Protein AF-Q9G866-F1 (afdb_monomer)

Solvent-accessible surface area (backbone atoms only — not comparable to full-atom values): 5750 Å² total; per-residue (Å²): 130,87,77,59,33,37,57,45,79,49,74,57,101,87,40,46,36,39,37,35,26,45,80,88,40,80,77,44,82,47,50,50,75,41,66,70,48,47,50,54,49,52,52,46,63,70,66,67,45,78,86,68,74,42,70,63,55,56,52,49,53,53,49,52,52,54,31,54,78,68,71,50,88,70,71,46,75,48,68,70,56,54,61,70,45,48,72,72,74,67,70,77,90,125

Structure (mmCIF, N/CA/C/O backbone):
data_AF-Q9G866-F1
#
_entry.id   AF-Q9G866-F1
#
loop_
_atom_site.group_PDB
_atom_site.id
_atom_site.type_symbol
_atom_site.label_atom_id
_atom_site.label_alt_id
_atom_site.label_comp_id
_atom_site.label_asym_id
_atom_site.label_entity_id
_atom_site.label_seq_id
_atom_site.pdbx_PDB_ins_code
_atom_site.Cartn_x
_atom_site.Cartn_y
_atom_site.Cartn_z
_atom_site.occupancy
_atom_site.B_iso_or_equiv
_atom_site.auth_seq_id
_atom_site.auth_comp_id
_atom_site.auth_asym_id
_atom_site.auth_atom_id
_atom_site.pdbx_PDB_model_num
ATOM 1 N N . MET A 1 1 ? -18.017 -0.904 21.140 1.00 47.00 1 MET A N 1
ATOM 2 C CA . MET A 1 1 ? -18.290 -1.267 19.734 1.00 47.00 1 MET A CA 1
ATOM 3 C C . MET A 1 1 ? -16.965 -1.262 18.986 1.00 47.00 1 MET A C 1
ATOM 5 O O . MET A 1 1 ? -16.253 -0.263 19.077 1.00 47.00 1 MET A O 1
ATOM 9 N N . ASP A 1 2 ? -16.591 -2.367 18.335 1.00 54.94 2 ASP A N 1
ATOM 10 C CA . ASP A 1 2 ? -15.340 -2.439 17.572 1.00 54.94 2 ASP A CA 1
ATOM 11 C C . ASP A 1 2 ? -15.354 -1.418 16.427 1.00 54.94 2 ASP A C 1
ATOM 13 O O . ASP A 1 2 ? -16.301 -1.337 15.645 1.00 54.94 2 ASP A O 1
ATOM 17 N N . LYS A 1 3 ? -14.317 -0.577 16.369 1.00 59.38 3 LYS A N 1
ATOM 18 C CA . LYS A 1 3 ? -14.203 0.513 15.390 1.00 59.38 3 LYS A CA 1
ATOM 19 C C . LYS A 1 3 ? -13.995 -0.078 13.991 1.00 59.38 3 LYS A C 1
ATOM 21 O O . LYS A 1 3 ? -13.024 -0.802 13.780 1.00 59.38 3 LYS A O 1
ATOM 26 N N . LEU A 1 4 ? -14.876 0.251 13.045 1.00 67.12 4 LEU A N 1
ATOM 27 C CA . LEU A 1 4 ? -14.802 -0.231 11.662 1.00 67.12 4 LEU A CA 1
ATOM 28 C C . LEU A 1 4 ? -13.530 0.288 10.975 1.00 67.12 4 LEU A C 1
ATOM 30 O O . LEU A 1 4 ? -13.259 1.493 10.964 1.00 67.12 4 LEU A O 1
ATOM 34 N N . VAL A 1 5 ? -12.763 -0.639 10.397 1.00 76.94 5 VAL A N 1
ATOM 35 C CA . VAL A 1 5 ? -11.563 -0.358 9.601 1.00 76.94 5 VAL A CA 1
ATOM 36 C C . VAL A 1 5 ? -11.848 -0.698 8.141 1.00 76.94 5 VAL A C 1
ATOM 38 O O . VAL A 1 5 ? -12.192 -1.836 7.832 1.00 76.94 5 VAL A O 1
ATOM 41 N N . PHE A 1 6 ? -11.688 0.270 7.245 1.00 80.69 6 PHE A N 1
ATOM 42 C CA . PHE A 1 6 ? -11.988 0.163 5.822 1.00 80.69 6 PHE A CA 1
ATOM 43 C C . PHE A 1 6 ? -10.724 0.204 4.976 1.00 80.69 6 PHE A C 1
ATOM 45 O O . PHE A 1 6 ? -9.823 1.004 5.225 1.00 80.69 6 PHE A O 1
ATOM 52 N N . LEU A 1 7 ? -10.705 -0.606 3.919 1.00 82.38 7 LEU A N 1
ATOM 53 C CA . LEU A 1 7 ? -9.727 -0.482 2.845 1.00 82.38 7 LEU A CA 1
ATOM 54 C C . LEU A 1 7 ? -10.285 0.375 1.715 1.00 82.38 7 LEU A C 1
ATOM 56 O O . LEU A 1 7 ? -11.349 0.076 1.168 1.00 82.38 7 LEU A O 1
ATOM 60 N N . ASN A 1 8 ? -9.523 1.383 1.313 1.00 81.75 8 ASN A N 1
ATOM 61 C CA . ASN A 1 8 ? -9.746 2.125 0.088 1.00 81.75 8 ASN A CA 1
ATOM 62 C C . ASN A 1 8 ? -8.574 1.893 -0.870 1.00 81.75 8 ASN A C 1
ATOM 64 O O . ASN A 1 8 ? -7.415 2.008 -0.478 1.00 81.75 8 ASN A O 1
ATOM 68 N N . ILE A 1 9 ? -8.876 1.574 -2.125 1.00 80.12 9 ILE A N 1
ATOM 69 C CA . ILE A 1 9 ? -7.877 1.405 -3.180 1.00 80.12 9 ILE A CA 1
ATOM 70 C C . ILE A 1 9 ? -8.253 2.345 -4.316 1.00 80.12 9 ILE A C 1
ATOM 72 O O . ILE A 1 9 ? -9.339 2.243 -4.883 1.00 80.12 9 ILE A O 1
ATOM 76 N N . GLN A 1 10 ? -7.333 3.235 -4.668 1.00 81.69 10 GLN A N 1
ATOM 77 C CA . GLN A 1 10 ? -7.461 4.149 -5.789 1.00 81.69 10 GLN A CA 1
ATOM 78 C C . GLN A 1 10 ? -6.331 3.882 -6.777 1.00 81.69 10 GLN A C 1
ATOM 80 O O . GLN A 1 10 ? -5.154 3.865 -6.423 1.00 81.69 10 GLN A O 1
ATOM 85 N N . LYS A 1 11 ? -6.687 3.682 -8.042 1.00 75.38 11 LYS A N 1
ATOM 86 C CA . LYS A 1 11 ? -5.727 3.488 -9.125 1.00 75.38 11 LYS A CA 1
ATOM 87 C C . LYS A 1 11 ? -5.792 4.685 -10.066 1.00 75.38 11 LYS A C 1
ATOM 89 O O . LYS A 1 11 ? -6.868 5.027 -10.545 1.00 75.38 11 LYS A O 1
ATOM 94 N N . SER A 1 12 ? -4.649 5.308 -10.330 1.00 77.69 12 SER A N 1
ATOM 95 C CA . SER A 1 12 ? -4.468 6.233 -11.450 1.00 77.69 12 SER A CA 1
ATOM 96 C C . SER A 1 12 ? -3.860 5.492 -12.646 1.00 77.69 12 SER A C 1
ATOM 98 O O . SER A 1 12 ? -3.437 4.341 -12.524 1.00 77.69 12 SER A O 1
ATOM 100 N N . ASN A 1 13 ? -3.757 6.152 -13.804 1.00 69.88 13 ASN A N 1
ATOM 101 C CA . ASN A 1 13 ? -3.141 5.556 -15.000 1.00 69.88 13 ASN A CA 1
ATOM 102 C C . ASN A 1 13 ? -1.692 5.083 -14.774 1.00 69.88 13 ASN A C 1
ATOM 104 O O . ASN A 1 13 ? -1.217 4.222 -15.508 1.00 69.88 13 ASN A O 1
ATOM 108 N N . LYS A 1 14 ? -0.989 5.632 -13.771 1.00 72.44 14 LYS A N 1
ATOM 109 C CA . LYS A 1 14 ? 0.429 5.342 -13.502 1.00 72.44 14 LYS A CA 1
ATOM 110 C C . LYS A 1 14 ? 0.699 4.741 -12.121 1.00 72.44 14 LYS A C 1
ATOM 112 O O . LYS A 1 14 ? 1.702 4.052 -11.961 1.00 72.44 14 LYS A O 1
ATOM 117 N N . TYR A 1 15 ? -0.160 4.983 -11.130 1.00 78.56 15 TYR A N 1
ATOM 118 C CA . TYR A 1 15 ? 0.131 4.643 -9.736 1.00 78.56 15 TYR A CA 1
ATOM 119 C C . TYR A 1 15 ? -1.061 4.015 -9.018 1.00 78.56 15 TYR A C 1
ATOM 121 O O . TYR A 1 15 ? -2.221 4.287 -9.324 1.00 78.56 15 TYR A O 1
ATOM 129 N N . LEU A 1 16 ? -0.753 3.189 -8.023 1.00 79.12 16 LEU A N 1
ATOM 130 C CA . LEU A 1 16 ? -1.709 2.603 -7.095 1.00 79.12 16 LEU A CA 1
ATOM 131 C C . LEU A 1 16 ? -1.569 3.285 -5.735 1.00 79.12 16 LEU A C 1
ATOM 133 O O . LEU A 1 16 ? -0.457 3.461 -5.234 1.00 79.12 16 LEU A O 1
ATOM 137 N N . TYR A 1 17 ? -2.701 3.626 -5.138 1.00 83.31 17 TYR A N 1
ATOM 138 C CA . TYR A 1 17 ? -2.815 4.198 -3.807 1.00 83.31 17 TYR A CA 1
ATOM 139 C C . TYR A 1 17 ? -3.735 3.309 -2.980 1.00 83.31 17 TYR A C 1
ATOM 141 O O . TYR A 1 17 ? -4.823 2.943 -3.422 1.00 83.31 17 TYR A O 1
ATOM 149 N N . ILE A 1 18 ? -3.286 2.947 -1.787 1.00 85.88 18 ILE A N 1
ATOM 150 C CA . ILE A 1 18 ? -4.040 2.151 -0.828 1.00 85.88 18 ILE A CA 1
ATOM 151 C C . ILE A 1 18 ? -4.077 2.926 0.481 1.00 85.88 18 ILE A C 1
ATOM 153 O O . ILE A 1 18 ? -3.028 3.295 1.012 1.00 85.88 18 ILE A O 1
ATOM 157 N N . SER A 1 19 ? -5.278 3.137 1.001 1.00 87.12 19 SER A N 1
ATOM 158 C CA . SER A 1 19 ? -5.505 3.802 2.277 1.00 87.12 19 SER A CA 1
ATOM 159 C C . SER A 1 19 ? -6.325 2.907 3.192 1.00 87.12 19 SER A C 1
ATOM 161 O O . SER A 1 19 ? -7.336 2.343 2.775 1.00 87.12 19 SER A O 1
ATOM 163 N N . ILE A 1 20 ? -5.904 2.793 4.447 1.00 86.25 20 ILE A N 1
ATOM 164 C CA . ILE A 1 20 ? -6.658 2.113 5.498 1.00 86.25 20 ILE A CA 1
ATOM 165 C C . ILE A 1 20 ? -7.222 3.178 6.422 1.00 86.25 20 ILE A C 1
ATOM 167 O O . ILE A 1 20 ? -6.476 3.928 7.056 1.00 86.25 20 ILE A O 1
ATOM 171 N N . LEU A 1 21 ? -8.547 3.237 6.471 1.00 84.12 21 LEU A N 1
ATOM 172 C CA . LEU A 1 21 ? -9.310 4.206 7.242 1.00 84.12 21 LEU A CA 1
ATOM 173 C C . LEU A 1 21 ? -9.889 3.528 8.480 1.00 84.12 21 LEU A C 1
ATOM 175 O O . LEU A 1 21 ? -10.424 2.431 8.376 1.00 84.12 21 LEU A O 1
ATOM 179 N N . LYS A 1 22 ? -9.873 4.181 9.636 1.00 83.75 22 LYS A N 1
ATOM 180 C CA . LYS A 1 22 ? -10.619 3.750 10.828 1.00 83.75 22 LYS A CA 1
ATOM 181 C C . LYS A 1 22 ? -11.499 4.902 11.257 1.00 83.75 22 LYS A C 1
ATOM 183 O O . LYS A 1 22 ? -10.990 5.990 11.468 1.00 83.75 22 LYS A O 1
ATOM 188 N N . ASN A 1 23 ? -12.807 4.695 11.376 1.00 80.88 23 ASN A N 1
ATOM 189 C CA . ASN A 1 23 ? -13.743 5.789 11.685 1.00 80.88 23 ASN A CA 1
ATOM 190 C C . ASN A 1 23 ? -13.545 7.024 10.770 1.00 80.88 23 ASN A C 1
ATOM 192 O O . ASN A 1 23 ? -13.505 8.153 11.248 1.00 80.88 23 ASN A O 1
ATOM 196 N N . ASN A 1 24 ? -13.364 6.798 9.464 1.00 77.06 24 ASN A N 1
ATOM 197 C CA . ASN A 1 24 ? -13.083 7.825 8.449 1.00 77.06 24 ASN A CA 1
ATOM 198 C C . ASN A 1 24 ? -11.759 8.601 8.603 1.00 77.06 24 ASN A C 1
ATOM 200 O O . ASN A 1 24 ? -11.512 9.516 7.820 1.00 77.06 24 ASN A O 1
ATOM 204 N N . THR A 1 25 ? -10.871 8.230 9.530 1.00 81.38 25 THR A N 1
ATOM 205 C CA . THR A 1 25 ? -9.514 8.791 9.605 1.00 81.38 25 THR A CA 1
ATOM 206 C C . THR A 1 25 ? -8.507 7.859 8.943 1.00 81.38 25 THR A C 1
ATOM 208 O O . THR A 1 25 ? -8.535 6.646 9.150 1.00 81.38 25 THR A O 1
ATOM 211 N N . ASN A 1 26 ? -7.616 8.408 8.112 1.00 83.75 26 ASN A N 1
ATOM 212 C CA . ASN A 1 26 ? -6.544 7.632 7.484 1.00 83.75 26 ASN A CA 1
ATOM 213 C C . ASN A 1 26 ? -5.508 7.235 8.539 1.00 83.75 26 ASN A C 1
ATOM 215 O O . ASN A 1 26 ? -4.919 8.105 9.176 1.00 83.75 26 ASN A O 1
ATOM 219 N N . ILE A 1 27 ? -5.257 5.934 8.683 1.00 87.25 27 ILE A N 1
ATOM 220 C CA . ILE A 1 27 ? -4.209 5.405 9.567 1.00 87.25 27 ILE A CA 1
ATOM 221 C C . ILE A 1 27 ? -2.988 4.974 8.759 1.00 87.25 27 ILE A C 1
ATOM 223 O O . ILE A 1 27 ? -1.858 5.248 9.149 1.00 87.25 27 ILE A O 1
ATOM 227 N N . ILE A 1 28 ? -3.199 4.306 7.623 1.00 86.19 28 ILE A N 1
ATOM 228 C CA . ILE A 1 28 ? -2.109 3.795 6.786 1.00 86.19 28 ILE A CA 1
ATOM 229 C C . ILE A 1 28 ? -2.329 4.275 5.359 1.00 86.19 28 ILE A C 1
ATOM 231 O O . ILE A 1 28 ? -3.411 4.087 4.809 1.00 86.19 28 ILE A O 1
ATOM 235 N N . THR A 1 29 ? -1.280 4.831 4.749 1.00 87.00 29 THR A N 1
ATOM 236 C CA . THR A 1 29 ? -1.279 5.235 3.338 1.00 87.00 29 THR A CA 1
ATOM 237 C C . THR A 1 29 ? -0.069 4.648 2.621 1.00 87.00 29 THR A C 1
ATOM 239 O O . THR A 1 29 ? 1.093 4.893 2.976 1.00 87.00 29 THR A O 1
ATOM 242 N N . ILE A 1 30 ? -0.342 3.888 1.566 1.00 86.56 30 ILE A N 1
ATOM 243 C CA . ILE A 1 30 ? 0.649 3.212 0.734 1.00 86.56 30 ILE A CA 1
ATOM 244 C C . ILE A 1 30 ? 0.456 3.696 -0.696 1.00 86.56 30 ILE A C 1
ATOM 246 O O . ILE A 1 30 ? -0.657 3.751 -1.205 1.00 86.56 30 ILE A O 1
ATOM 250 N N . SER A 1 31 ? 1.551 4.065 -1.351 1.00 84.50 31 SER A N 1
ATOM 251 C CA . SER A 1 31 ? 1.534 4.495 -2.744 1.00 84.50 31 SER A CA 1
ATOM 252 C C . SER A 1 31 ? 2.662 3.815 -3.492 1.00 84.50 31 SER A C 1
ATOM 254 O O . SER A 1 31 ? 3.807 3.853 -3.035 1.00 84.50 31 SER A O 1
ATOM 256 N N . SER A 1 32 ? 2.358 3.272 -4.670 1.00 77.69 32 SER A N 1
ATOM 257 C CA . SER A 1 32 ? 3.366 2.728 -5.581 1.00 77.69 32 SER A CA 1
ATOM 258 C C . SER A 1 32 ? 4.318 3.802 -6.121 1.00 77.69 32 SER A C 1
ATOM 260 O O . SER A 1 32 ? 5.346 3.469 -6.700 1.00 77.69 32 SER A O 1
ATOM 262 N N . ASN A 1 33 ? 4.002 5.089 -5.924 1.00 80.44 33 ASN A N 1
ATOM 263 C CA . ASN A 1 33 ? 4.882 6.202 -6.265 1.00 80.44 33 ASN A CA 1
ATOM 264 C C . ASN A 1 33 ? 5.991 6.441 -5.220 1.00 80.44 33 ASN A C 1
ATOM 266 O O . ASN A 1 33 ? 6.895 7.236 -5.463 1.00 80.44 33 ASN A O 1
ATOM 270 N N . LYS A 1 34 ? 5.955 5.797 -4.042 1.00 80.50 34 LYS A N 1
ATOM 271 C CA . LYS A 1 34 ? 7.057 5.937 -3.076 1.00 80.50 34 LYS A CA 1
ATOM 272 C C . LYS A 1 34 ? 8.344 5.358 -3.671 1.00 80.50 34 LYS A C 1
ATOM 274 O O . LYS A 1 34 ? 8.315 4.275 -4.255 1.00 80.50 34 LYS A O 1
ATOM 279 N N . LYS A 1 35 ? 9.472 6.047 -3.435 1.00 76.44 35 LYS A N 1
ATOM 280 C CA . LYS A 1 35 ? 10.815 5.658 -3.912 1.00 76.44 35 LYS A CA 1
ATOM 281 C C . LYS A 1 35 ? 11.097 4.168 -3.712 1.00 76.44 35 LYS A C 1
ATOM 283 O O . LYS A 1 35 ? 11.501 3.515 -4.659 1.00 76.44 35 LYS A O 1
ATOM 288 N N . TYR 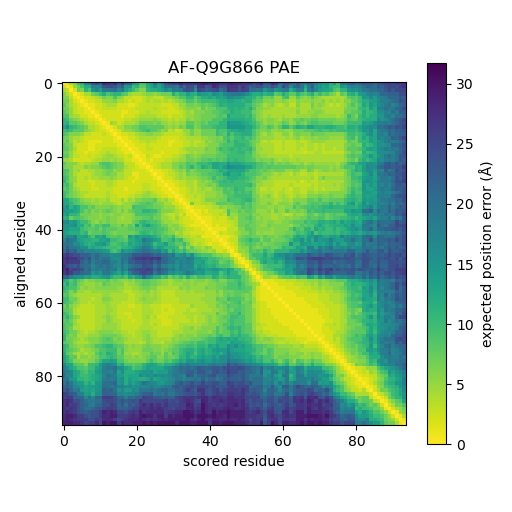A 1 36 ? 10.777 3.617 -2.538 1.00 78.31 36 TYR A N 1
ATOM 289 C CA . TYR A 1 36 ? 10.926 2.187 -2.245 1.00 78.31 36 TYR A CA 1
ATOM 290 C C . TYR A 1 36 ? 10.328 1.277 -3.335 1.00 78.31 36 TYR A C 1
ATOM 292 O O . TYR A 1 36 ? 11.034 0.449 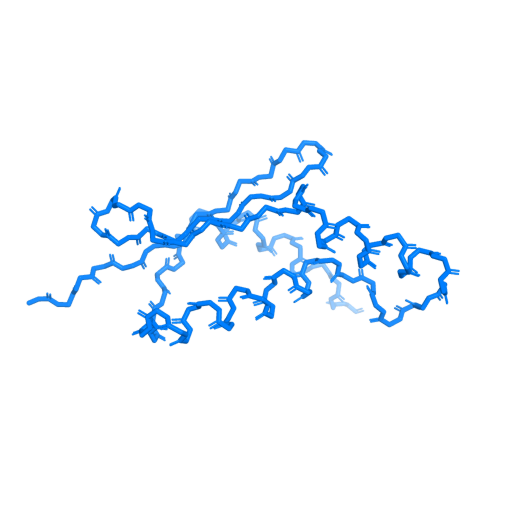-3.902 1.00 78.31 36 TYR A O 1
ATOM 300 N N . PHE A 1 37 ? 9.057 1.470 -3.701 1.00 77.75 37 PHE A N 1
ATOM 301 C CA . PHE A 1 37 ? 8.398 0.629 -4.705 1.00 77.75 37 PHE A CA 1
ATOM 302 C C . PHE A 1 37 ? 8.923 0.880 -6.119 1.00 77.75 37 PHE A C 1
ATOM 304 O O . PHE A 1 37 ? 8.990 -0.056 -6.910 1.00 77.75 37 PHE A O 1
ATOM 311 N N . GLN A 1 38 ? 9.335 2.109 -6.437 1.00 74.88 38 GLN A N 1
ATOM 312 C CA . GLN A 1 38 ? 9.956 2.422 -7.727 1.00 74.88 38 GLN A CA 1
ATOM 313 C C . GLN A 1 38 ? 11.317 1.736 -7.882 1.00 74.88 38 GLN A C 1
ATOM 315 O O . GLN A 1 38 ? 11.617 1.203 -8.952 1.00 74.88 38 GLN A O 1
ATOM 320 N N . THR A 1 39 ? 12.118 1.697 -6.815 1.00 76.12 39 THR A N 1
ATOM 321 C CA . THR A 1 39 ? 13.410 1.006 -6.797 1.00 76.12 39 THR A CA 1
ATOM 322 C C . THR A 1 39 ? 13.210 -0.498 -6.940 1.00 76.12 39 THR A C 1
ATOM 324 O O . THR A 1 39 ? 13.815 -1.108 -7.816 1.00 76.12 39 THR A O 1
ATOM 327 N N . VAL A 1 40 ? 12.293 -1.089 -6.164 1.00 72.31 40 VAL A N 1
ATOM 328 C CA . VAL A 1 40 ? 11.964 -2.522 -6.260 1.00 72.31 40 VAL A CA 1
ATOM 329 C C . VAL A 1 40 ? 11.436 -2.877 -7.657 1.00 72.31 40 VAL A C 1
ATOM 331 O O . VAL A 1 40 ? 11.839 -3.884 -8.235 1.00 72.31 40 VAL A O 1
ATOM 334 N N . TYR A 1 41 ? 10.578 -2.035 -8.241 1.00 72.25 41 TYR A N 1
ATOM 335 C CA . TYR A 1 41 ? 10.085 -2.218 -9.608 1.00 72.25 41 TYR A CA 1
ATOM 336 C C . TYR A 1 41 ? 11.213 -2.158 -10.645 1.00 72.25 41 TYR A C 1
ATOM 338 O O . TYR A 1 41 ? 11.277 -3.002 -11.537 1.00 72.25 41 TYR A O 1
ATOM 346 N N . SER A 1 42 ? 12.118 -1.186 -10.518 1.00 72.19 42 SER A N 1
ATOM 347 C CA . SER A 1 42 ? 13.244 -1.001 -11.440 1.00 72.19 42 SER A CA 1
ATOM 348 C C . SER A 1 42 ? 14.232 -2.168 -11.372 1.00 72.19 42 SER A C 1
ATOM 350 O O . SER A 1 42 ? 14.639 -2.677 -12.416 1.00 72.19 42 SER A O 1
ATOM 352 N N . ILE A 1 43 ? 14.538 -2.653 -10.162 1.00 72.88 43 ILE A N 1
ATOM 353 C CA . ILE A 1 43 ? 15.366 -3.847 -9.937 1.00 72.88 43 ILE A CA 1
ATOM 354 C C . ILE A 1 43 ? 14.706 -5.081 -10.569 1.00 72.88 43 ILE A C 1
ATOM 356 O O . ILE A 1 43 ? 15.348 -5.806 -11.327 1.00 72.88 43 ILE A O 1
ATOM 360 N N . ASN A 1 44 ? 13.405 -5.293 -10.341 1.00 62.06 44 ASN A N 1
ATOM 361 C CA . 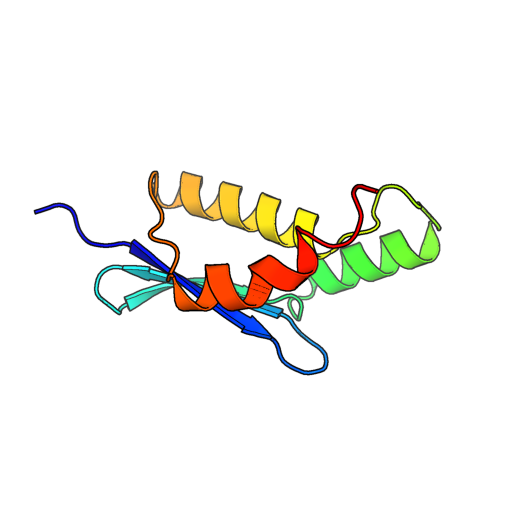ASN A 1 44 ? 12.683 -6.439 -10.906 1.00 62.06 44 ASN A CA 1
ATOM 362 C C . ASN A 1 44 ? 12.578 -6.397 -12.434 1.00 62.06 44 ASN A C 1
ATOM 364 O O . ASN A 1 44 ? 12.684 -7.438 -13.086 1.00 62.06 44 ASN A O 1
ATOM 368 N N . LYS A 1 45 ? 12.419 -5.203 -13.016 1.00 64.12 45 LYS A N 1
ATOM 369 C CA . LYS A 1 45 ? 12.440 -5.008 -14.471 1.00 64.12 45 LYS A CA 1
ATOM 370 C C . LYS A 1 45 ? 13.802 -5.382 -15.059 1.00 64.12 45 LYS A C 1
ATOM 372 O O . LYS A 1 45 ? 13.851 -5.996 -16.123 1.00 64.12 45 LYS A O 1
ATOM 377 N N . TYR A 1 46 ? 14.886 -5.027 -14.368 1.00 68.31 46 TYR A N 1
ATOM 378 C CA . TYR A 1 46 ? 16.251 -5.326 -14.797 1.00 68.31 46 TYR A CA 1
ATOM 379 C C . TYR A 1 46 ? 16.573 -6.824 -14.714 1.00 68.31 46 TYR A C 1
ATOM 381 O O . TYR A 1 46 ? 17.115 -7.394 -15.656 1.00 68.31 46 TYR A O 1
ATOM 389 N N . LEU A 1 47 ? 16.159 -7.489 -13.633 1.00 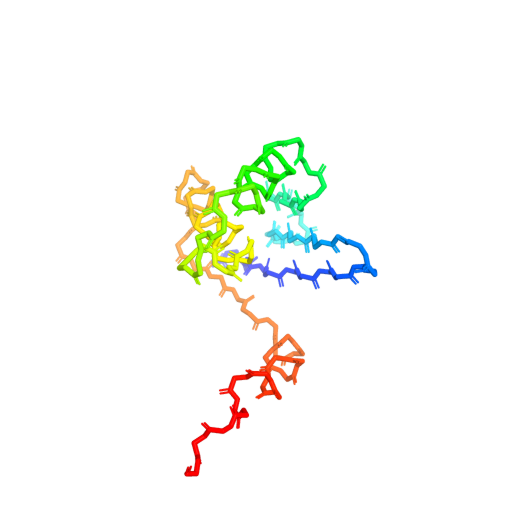66.69 47 LEU A N 1
ATOM 390 C CA . LEU A 1 47 ? 16.473 -8.898 -13.384 1.00 66.69 47 LEU A CA 1
ATOM 391 C C . LEU A 1 47 ? 15.644 -9.899 -14.215 1.00 66.69 47 LEU A C 1
ATOM 393 O O . LEU A 1 47 ? 15.829 -11.100 -14.049 1.00 66.69 47 LEU A O 1
ATOM 397 N N . LYS A 1 48 ? 14.725 -9.446 -15.094 1.00 61.50 48 LYS A N 1
ATOM 398 C CA . LYS A 1 48 ? 13.818 -10.296 -15.912 1.00 61.50 48 LYS A CA 1
ATOM 399 C C . LYS A 1 48 ? 13.172 -11.445 -15.118 1.00 61.50 48 LYS A C 1
ATOM 401 O O . LYS A 1 48 ? 12.855 -12.504 -15.664 1.00 61.50 48 LYS A O 1
ATOM 406 N N . ASN A 1 49 ? 12.959 -11.240 -13.822 1.00 54.34 49 ASN A N 1
ATOM 407 C CA . ASN A 1 49 ? 12.503 -12.298 -12.941 1.00 54.34 49 ASN A CA 1
ATOM 408 C C . ASN A 1 49 ? 10.994 -12.475 -13.138 1.00 54.34 49 ASN A C 1
ATOM 410 O O . ASN A 1 49 ? 10.188 -11.737 -12.572 1.00 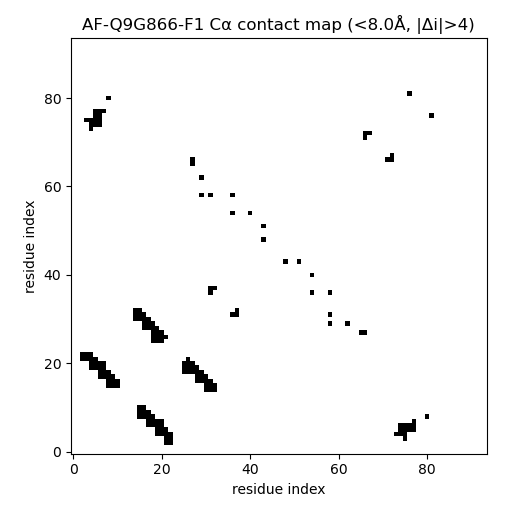54.34 49 ASN A O 1
ATOM 414 N N . LYS A 1 50 ? 10.603 -13.458 -13.961 1.00 52.12 50 LYS A N 1
ATOM 415 C CA . LYS A 1 50 ? 9.195 -13.780 -14.268 1.00 52.12 50 LYS A CA 1
ATOM 416 C C . LYS A 1 50 ? 8.364 -14.115 -13.015 1.00 52.12 50 LYS A C 1
ATOM 418 O O . LYS A 1 50 ? 7.141 -14.044 -13.068 1.00 52.12 50 LYS A O 1
ATOM 423 N N . SER A 1 51 ? 9.002 -14.449 -11.889 1.00 53.16 51 SER A N 1
ATOM 424 C CA . SER A 1 51 ? 8.344 -14.731 -10.604 1.00 53.16 51 SER A CA 1
ATOM 425 C C . SER A 1 51 ? 8.039 -13.481 -9.763 1.00 53.16 51 SER A C 1
ATOM 427 O O . SER A 1 51 ? 7.143 -13.521 -8.925 1.00 53.16 51 SER A O 1
ATOM 429 N N . PHE A 1 52 ? 8.698 -12.342 -10.018 1.00 49.50 52 PHE A N 1
ATOM 430 C CA . PHE A 1 52 ? 8.457 -11.064 -9.324 1.00 49.50 52 PHE A CA 1
ATOM 431 C C . PHE A 1 52 ? 7.344 -10.218 -9.969 1.00 49.50 52 PHE A C 1
ATOM 433 O O . PHE A 1 52 ? 7.203 -9.023 -9.703 1.00 49.50 52 PHE A O 1
ATOM 440 N N . ASN A 1 53 ? 6.523 -10.849 -10.810 1.00 51.69 53 ASN A N 1
ATOM 441 C CA . ASN A 1 53 ? 5.603 -10.226 -11.761 1.00 51.69 53 ASN A CA 1
ATOM 442 C C . ASN A 1 53 ? 4.437 -9.415 -11.174 1.00 51.69 53 ASN A C 1
ATOM 444 O O . ASN A 1 53 ? 3.577 -8.967 -11.927 1.00 51.69 53 ASN A O 1
ATOM 448 N N . ASN A 1 54 ? 4.376 -9.162 -9.869 1.00 67.06 54 ASN A N 1
ATOM 449 C CA . ASN A 1 54 ? 3.337 -8.294 -9.338 1.00 67.06 54 ASN A CA 1
ATOM 450 C C . ASN A 1 54 ? 3.894 -7.347 -8.282 1.00 67.06 54 ASN A C 1
ATOM 452 O O . ASN A 1 54 ? 3.949 -7.669 -7.099 1.00 67.06 54 ASN A O 1
ATOM 456 N N . ILE A 1 55 ? 4.198 -6.116 -8.705 1.00 69.50 55 ILE A N 1
ATOM 457 C CA . ILE A 1 55 ? 4.341 -4.952 -7.813 1.00 69.50 55 ILE A CA 1
ATOM 458 C C . ILE A 1 55 ? 3.172 -4.874 -6.817 1.00 69.50 55 ILE A C 1
ATOM 460 O O . ILE A 1 55 ? 3.350 -4.487 -5.667 1.00 69.50 55 ILE A O 1
ATOM 464 N N . ASN A 1 56 ? 1.994 -5.346 -7.237 1.00 69.50 56 ASN A N 1
ATOM 465 C CA . ASN A 1 56 ? 0.814 -5.518 -6.402 1.00 69.50 56 ASN A CA 1
ATOM 466 C C . ASN A 1 56 ? 1.083 -6.434 -5.197 1.00 69.50 56 ASN A C 1
ATOM 468 O O . ASN A 1 56 ? 0.735 -6.062 -4.086 1.00 69.50 56 ASN A O 1
ATOM 472 N N . ASN A 1 57 ? 1.753 -7.578 -5.377 1.00 74.00 57 ASN A N 1
ATOM 473 C CA . ASN A 1 57 ? 2.062 -8.512 -4.288 1.00 74.00 57 ASN A CA 1
ATOM 474 C C . ASN A 1 57 ? 3.005 -7.876 -3.265 1.00 74.00 57 ASN A C 1
ATOM 476 O O . ASN A 1 57 ? 2.778 -8.000 -2.069 1.00 74.00 57 ASN A O 1
ATOM 480 N N . ILE A 1 58 ? 4.018 -7.139 -3.727 1.00 77.25 58 ILE A N 1
ATOM 481 C CA . ILE A 1 58 ? 4.944 -6.411 -2.846 1.00 77.25 58 ILE A CA 1
ATOM 482 C C . ILE A 1 58 ? 4.188 -5.346 -2.042 1.00 77.25 58 ILE A C 1
ATOM 484 O O . ILE A 1 58 ? 4.382 -5.216 -0.835 1.00 77.25 58 ILE A O 1
ATOM 488 N N . ILE A 1 59 ? 3.287 -4.611 -2.698 1.00 78.19 59 ILE A N 1
ATOM 489 C CA . ILE A 1 59 ? 2.434 -3.613 -2.048 1.00 78.19 59 ILE A CA 1
ATOM 490 C C . ILE A 1 59 ? 1.510 -4.273 -1.012 1.00 78.19 59 ILE A C 1
ATOM 492 O O . ILE A 1 59 ? 1.363 -3.738 0.085 1.00 78.19 59 ILE A O 1
ATOM 496 N N . PHE A 1 60 ? 0.926 -5.435 -1.317 1.00 77.62 60 PHE A N 1
ATOM 497 C CA . PHE A 1 60 ? 0.074 -6.179 -0.385 1.00 77.62 60 PHE A CA 1
ATOM 498 C C . PHE A 1 60 ? 0.854 -6.744 0.808 1.00 77.62 60 PHE A C 1
ATOM 500 O O . PHE A 1 60 ? 0.371 -6.644 1.936 1.00 77.62 60 PHE A O 1
ATOM 507 N N . SER A 1 61 ? 2.060 -7.276 0.598 1.00 82.38 61 SER A N 1
ATOM 508 C CA . SER A 1 61 ? 2.932 -7.730 1.690 1.00 82.38 61 SER A CA 1
ATOM 509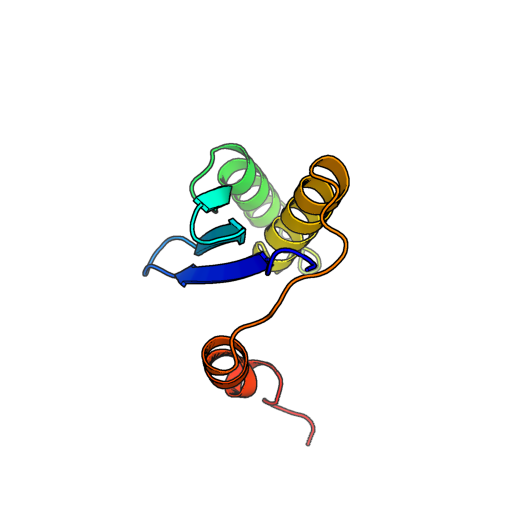 C C . SER A 1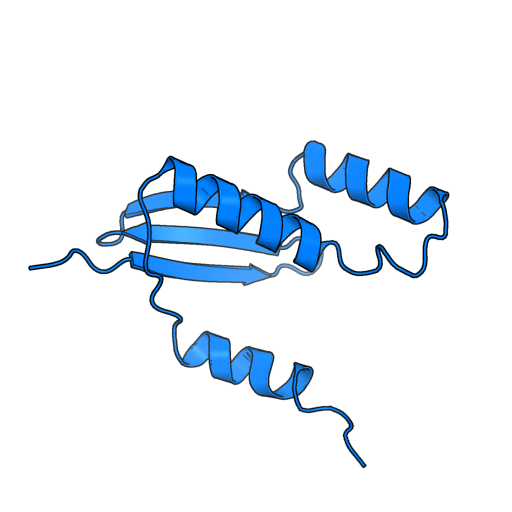 61 ? 3.307 -6.572 2.614 1.00 82.38 61 SER A C 1
ATOM 511 O O . SER A 1 61 ? 3.112 -6.667 3.823 1.00 82.38 61 SER A O 1
ATOM 513 N N . TYR A 1 62 ? 3.723 -5.438 2.042 1.00 85.44 62 TYR A N 1
ATOM 514 C CA . TYR A 1 62 ? 4.021 -4.228 2.810 1.00 85.44 62 TYR A CA 1
ATOM 515 C C . TYR A 1 62 ? 2.791 -3.697 3.563 1.00 85.44 62 TYR A C 1
ATOM 517 O O . TYR A 1 62 ? 2.887 -3.246 4.703 1.00 85.44 62 TYR A O 1
ATOM 525 N N . MET A 1 63 ? 1.604 -3.774 2.951 1.00 84.50 63 MET A N 1
ATOM 526 C CA . MET A 1 63 ? 0.347 -3.417 3.610 1.00 84.50 63 MET A CA 1
ATOM 527 C C . MET A 1 63 ? 0.070 -4.308 4.816 1.00 84.50 63 MET A C 1
ATOM 529 O O . MET A 1 63 ? -0.286 -3.795 5.876 1.00 84.50 63 MET A O 1
ATOM 533 N N . LYS A 1 64 ? 0.258 -5.623 4.672 1.00 83.81 64 LYS A N 1
ATOM 534 C CA . LYS A 1 64 ? 0.063 -6.587 5.756 1.00 83.81 64 LYS A CA 1
ATOM 535 C C . LYS A 1 64 ? 0.988 -6.290 6.937 1.00 83.81 64 LYS A C 1
ATOM 537 O O . LYS A 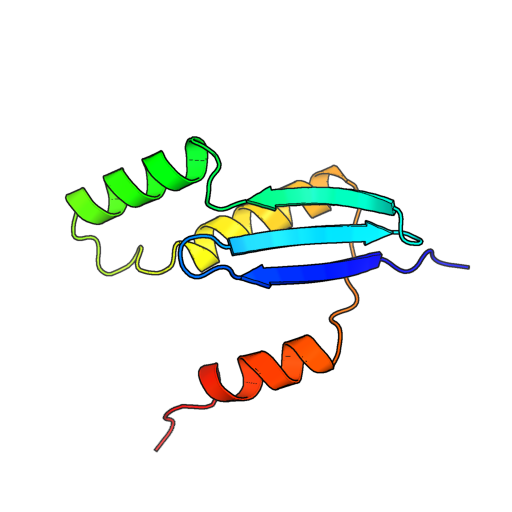1 64 ? 0.516 -6.267 8.068 1.00 83.81 64 LYS A O 1
ATOM 542 N N . GLU A 1 65 ? 2.262 -6.004 6.683 1.00 86.81 65 GLU A N 1
ATOM 543 C CA . GLU A 1 65 ? 3.215 -5.611 7.731 1.00 86.81 65 GLU A CA 1
ATOM 544 C C . GLU A 1 65 ? 2.760 -4.344 8.462 1.00 86.81 65 GLU A C 1
ATOM 546 O O . GLU A 1 65 ? 2.652 -4.341 9.687 1.00 86.81 65 GLU A O 1
ATOM 551 N N . LYS A 1 66 ? 2.379 -3.294 7.723 1.00 85.62 66 LYS A N 1
ATOM 552 C CA . LYS A 1 66 ? 1.908 -2.038 8.330 1.00 85.62 66 LYS A CA 1
ATOM 553 C C . LYS A 1 66 ? 0.616 -2.199 9.127 1.00 85.62 66 LYS A C 1
ATOM 555 O O . LYS A 1 66 ? 0.429 -1.524 10.139 1.00 85.62 66 LYS A O 1
ATOM 560 N N . MET A 1 67 ? -0.272 -3.094 8.697 1.00 84.69 67 MET A N 1
ATOM 561 C CA . MET A 1 67 ? -1.475 -3.441 9.453 1.00 84.69 67 MET A CA 1
ATOM 562 C C . MET A 1 67 ? -1.137 -4.123 10.779 1.00 84.69 67 MET A C 1
ATOM 564 O O . MET A 1 67 ? -1.708 -3.747 11.802 1.00 84.69 67 MET A O 1
ATOM 568 N N . LEU A 1 68 ? -0.196 -5.073 10.769 1.00 84.44 68 LEU A N 1
ATOM 569 C CA . LEU A 1 68 ? 0.256 -5.771 11.975 1.00 84.44 68 LEU A CA 1
ATOM 570 C C . LEU A 1 68 ? 0.917 -4.806 12.966 1.00 84.44 68 LEU A C 1
ATOM 572 O O . LEU A 1 68 ? 0.540 -4.806 14.136 1.00 84.44 68 LEU A O 1
ATOM 576 N N . GLU A 1 69 ? 1.811 -3.931 12.494 1.00 85.94 69 GLU A N 1
ATOM 577 C CA . GLU A 1 69 ? 2.427 -2.873 13.314 1.00 85.94 69 GLU A CA 1
ATOM 578 C C . GLU A 1 69 ? 1.379 -1.941 13.946 1.00 85.94 69 GLU A C 1
ATOM 580 O O . GLU A 1 69 ? 1.526 -1.509 15.085 1.00 85.94 69 GLU A O 1
ATOM 585 N N . SER A 1 70 ? 0.291 -1.654 13.224 1.00 81.12 70 SER A N 1
ATOM 586 C CA . SER A 1 70 ? -0.790 -0.774 13.693 1.00 81.12 70 SER A CA 1
ATOM 587 C C . SER A 1 70 ? -1.837 -1.493 14.560 1.00 81.12 70 SER A C 1
ATOM 589 O O . SER A 1 70 ? -2.866 -0.903 14.902 1.00 81.12 70 SER A O 1
ATOM 591 N N . GLY A 1 71 ? -1.633 -2.779 14.874 1.00 83.31 71 GLY A N 1
ATOM 592 C CA . GLY A 1 71 ? -2.573 -3.598 15.646 1.00 83.31 71 GLY A CA 1
ATOM 593 C C . GLY A 1 71 ? -3.893 -3.903 14.922 1.00 83.31 71 GLY A C 1
ATOM 594 O O . GLY A 1 71 ? -4.882 -4.271 15.559 1.00 83.31 71 GLY A O 1
ATOM 595 N N . ILE A 1 72 ? -3.945 -3.741 13.597 1.00 82.06 72 ILE A N 1
ATOM 596 C CA . ILE A 1 72 ? -5.142 -3.965 12.781 1.00 82.06 72 ILE A CA 1
ATOM 597 C C . ILE A 1 72 ? -5.195 -5.438 12.370 1.00 82.06 72 ILE A C 1
ATOM 599 O O . ILE A 1 72 ? -4.440 -5.883 11.509 1.00 82.06 72 ILE A O 1
ATOM 603 N N . LYS A 1 73 ? -6.126 -6.190 12.965 1.00 78.25 73 LYS A N 1
ATOM 604 C CA . LYS A 1 73 ? -6.327 -7.622 12.672 1.00 78.25 73 LYS A CA 1
ATOM 605 C C . LYS A 1 73 ? -7.371 -7.893 11.588 1.00 78.25 73 LYS A C 1
ATOM 607 O O . LYS A 1 73 ? -7.281 -8.902 10.898 1.00 78.25 73 LYS A O 1
ATOM 612 N N . TYR A 1 74 ? -8.340 -6.992 11.423 1.00 77.31 74 TYR A N 1
ATOM 613 C CA . TYR A 1 74 ? -9.477 -7.170 10.520 1.00 77.31 74 TYR A CA 1
ATOM 614 C C . TYR A 1 74 ? -9.662 -5.947 9.632 1.00 77.31 74 TYR A C 1
ATOM 616 O O . TYR A 1 74 ? -9.466 -4.810 10.064 1.00 77.31 74 TYR A O 1
ATOM 624 N N . LEU A 1 75 ? -10.048 -6.194 8.384 1.00 75.56 75 LEU A N 1
ATOM 625 C CA . LEU A 1 75 ? -10.193 -5.176 7.357 1.00 75.56 75 LEU A CA 1
ATOM 626 C C . LEU A 1 75 ? -11.516 -5.408 6.630 1.00 75.56 75 LEU A C 1
ATOM 628 O O . LEU A 1 75 ? -11.727 -6.467 6.038 1.00 75.56 75 LEU A O 1
ATOM 632 N N . PHE A 1 7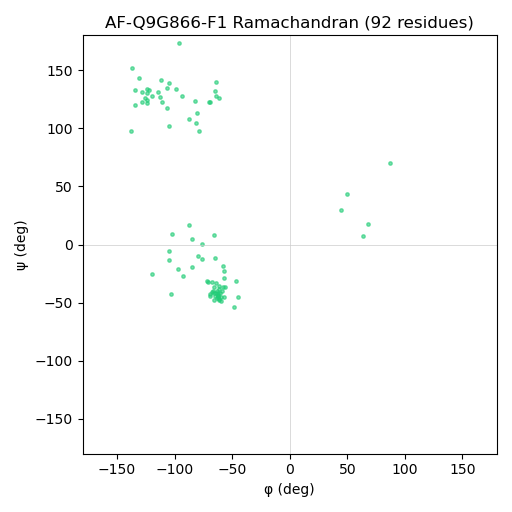6 ? -12.407 -4.422 6.658 1.00 71.25 76 PHE A N 1
ATOM 633 C CA . PHE A 1 76 ? -13.632 -4.478 5.875 1.00 71.25 76 PHE A CA 1
ATOM 634 C C . PHE A 1 76 ? -13.327 -4.084 4.431 1.00 71.25 76 PHE A C 1
ATOM 636 O O . PHE A 1 76 ? -12.973 -2.942 4.122 1.00 71.25 76 PHE A O 1
ATOM 643 N N . LEU A 1 77 ? -13.473 -5.059 3.536 1.00 66.19 77 LEU A N 1
ATOM 644 C CA . LEU A 1 77 ? -13.406 -4.857 2.095 1.00 66.19 77 LEU A CA 1
ATOM 645 C C . LEU A 1 77 ? -14.759 -4.355 1.591 1.00 66.19 77 LEU A C 1
ATOM 647 O O . LEU A 1 77 ? -15.794 -4.998 1.768 1.00 66.19 77 LEU A O 1
ATOM 651 N N . ASN A 1 78 ? -14.754 -3.199 0.935 1.00 63.00 78 ASN A N 1
ATOM 652 C CA . ASN A 1 78 ? -15.956 -2.654 0.321 1.00 63.00 78 ASN A CA 1
ATOM 653 C C . ASN A 1 78 ? -16.435 -3.579 -0.821 1.00 63.00 78 ASN A C 1
ATOM 655 O O . ASN A 1 78 ? -15.656 -3.943 -1.702 1.00 63.00 78 ASN A O 1
ATOM 659 N N . LYS A 1 79 ? -17.729 -3.927 -0.866 1.00 55.84 79 LYS A N 1
ATOM 660 C CA . LYS A 1 79 ? -18.312 -4.753 -1.944 1.00 55.84 79 LYS A CA 1
ATOM 661 C C . LYS A 1 79 ? -18.103 -4.157 -3.347 1.00 55.84 79 LYS A C 1
ATOM 663 O O . LYS A 1 79 ? -17.963 -4.917 -4.302 1.00 55.84 79 LYS A O 1
ATOM 668 N N . LYS A 1 80 ? -18.003 -2.825 -3.488 1.00 60.56 80 LYS A N 1
ATOM 669 C CA . LYS A 1 80 ? -17.635 -2.176 -4.767 1.00 60.56 80 LYS A CA 1
ATOM 670 C C . LYS A 1 80 ? -16.233 -2.576 -5.247 1.00 60.56 80 LYS A C 1
ATOM 672 O O . LYS A 1 80 ? -16.037 -2.759 -6.443 1.00 60.56 80 LYS A O 1
ATOM 677 N N . LEU A 1 81 ? -15.288 -2.763 -4.322 1.00 56.50 81 LEU A N 1
ATOM 678 C CA . LEU A 1 81 ? -13.932 -3.240 -4.608 1.00 56.50 81 LEU A CA 1
ATOM 679 C C . LEU A 1 81 ? -13.945 -4.706 -5.055 1.00 56.50 81 LEU A C 1
ATOM 681 O O . LEU A 1 81 ? -13.345 -5.047 -6.069 1.00 56.50 81 LEU A O 1
ATOM 685 N N . ILE A 1 82 ? -14.713 -5.557 -4.373 1.00 56.75 82 ILE A N 1
ATOM 686 C CA . ILE A 1 82 ? -14.900 -6.962 -4.770 1.00 56.75 82 ILE A CA 1
ATOM 687 C C . ILE A 1 82 ? -15.497 -7.061 -6.185 1.00 56.75 82 ILE A C 1
ATOM 689 O O . ILE A 1 82 ? -15.044 -7.880 -6.978 1.00 56.75 82 ILE A O 1
ATOM 693 N N . ASN A 1 83 ? -16.451 -6.199 -6.549 1.00 47.50 83 ASN A N 1
ATOM 694 C CA . ASN A 1 83 ? -17.020 -6.179 -7.902 1.00 47.50 83 ASN A CA 1
ATOM 695 C C . ASN A 1 83 ? -16.059 -5.625 -8.975 1.00 47.50 83 ASN A C 1
ATOM 697 O O . ASN A 1 83 ? -16.098 -6.103 -10.104 1.00 47.50 83 ASN A O 1
ATOM 701 N N . LEU A 1 84 ? -15.168 -4.682 -8.640 1.00 50.78 84 LEU A N 1
ATOM 702 C CA . LEU A 1 84 ? -14.128 -4.180 -9.556 1.00 50.78 84 LEU A CA 1
ATOM 703 C C . LEU A 1 84 ? -13.061 -5.237 -9.892 1.00 50.78 84 LEU A C 1
ATOM 705 O O . LEU A 1 84 ? -12.542 -5.245 -11.006 1.00 50.78 84 LEU A O 1
ATOM 709 N N . TYR A 1 85 ? -12.753 -6.137 -8.952 1.00 49.16 85 TYR A N 1
ATOM 710 C CA . TYR A 1 85 ? -11.732 -7.183 -9.118 1.00 49.16 85 TYR A CA 1
ATOM 711 C C . TYR A 1 85 ? -12.298 -8.593 -9.359 1.00 49.16 85 TYR A C 1
ATOM 713 O O . TYR A 1 85 ? -11.544 -9.506 -9.692 1.00 49.16 85 TYR A O 1
ATOM 721 N N . LYS A 1 86 ? -13.623 -8.788 -9.289 1.00 48.16 86 LYS A N 1
ATOM 722 C CA . LYS A 1 86 ? -14.269 -10.053 -9.690 1.00 48.16 86 LYS A CA 1
ATOM 723 C C . LYS A 1 86 ? -13.923 -10.437 -11.133 1.00 48.16 86 LYS A C 1
ATOM 725 O O . LYS A 1 86 ? -13.668 -11.604 -11.403 1.00 48.16 86 LYS A O 1
ATOM 730 N N . ASN A 1 87 ? -13.806 -9.453 -12.029 1.00 45.78 87 ASN A N 1
ATOM 731 C CA . ASN A 1 87 ? -13.480 -9.683 -13.442 1.00 45.78 87 ASN A CA 1
ATOM 732 C C . ASN A 1 87 ? -11.997 -9.997 -13.718 1.00 45.78 87 ASN A C 1
ATOM 734 O O . ASN A 1 87 ? -11.673 -10.432 -14.820 1.00 45.78 87 ASN A O 1
ATOM 738 N N . SER A 1 88 ? -11.095 -9.791 -12.754 1.00 43.72 88 SER A N 1
ATOM 739 C CA . SER A 1 88 ? -9.665 -10.110 -12.891 1.00 43.72 88 SER A CA 1
ATOM 740 C C . SER A 1 88 ? -9.241 -11.373 -12.140 1.00 43.72 88 SER A C 1
ATOM 742 O O . SER A 1 88 ? -8.168 -11.890 -12.430 1.00 43.72 88 SER A O 1
ATOM 744 N N . PHE A 1 89 ? -10.079 -11.907 -11.244 1.00 40.12 89 PHE A N 1
ATOM 745 C CA . PHE A 1 89 ? -9.833 -13.189 -10.567 1.00 40.12 89 PHE A CA 1
ATOM 746 C C . PHE A 1 89 ? -10.542 -14.385 -11.230 1.00 40.12 89 PHE A C 1
ATOM 748 O O . PHE A 1 89 ? -10.108 -15.514 -11.043 1.00 40.12 89 PHE A O 1
ATOM 755 N N . TYR A 1 90 ? -11.596 -14.149 -12.026 1.00 43.09 90 TYR A N 1
ATOM 756 C CA . TYR A 1 90 ? -12.361 -15.199 -12.725 1.00 43.09 90 TYR A CA 1
ATOM 757 C C . TYR A 1 90 ? -12.044 -15.341 -14.224 1.00 43.09 90 TYR A C 1
ATOM 759 O O . TYR A 1 90 ? -12.734 -16.079 -14.926 1.00 43.09 90 TYR A O 1
ATOM 767 N N . ARG A 1 91 ? -11.008 -14.671 -14.751 1.00 38.66 91 ARG A N 1
ATOM 768 C CA . ARG A 1 91 ? -10.561 -14.950 -16.124 1.00 38.66 91 ARG A CA 1
ATOM 769 C C . ARG A 1 91 ? -9.661 -16.187 -16.151 1.00 38.66 91 ARG A C 1
ATOM 771 O O . ARG A 1 91 ? -8.485 -16.108 -15.818 1.00 38.66 91 ARG A O 1
ATOM 778 N N . ASN A 1 92 ? -10.273 -17.265 -16.642 1.00 35.41 92 ASN A N 1
ATOM 779 C CA . ASN A 1 92 ? -9.701 -18.475 -17.236 1.00 35.41 92 ASN A CA 1
ATOM 780 C C . ASN A 1 92 ? -9.328 -19.609 -16.271 1.00 35.41 92 ASN A C 1
ATOM 782 O O . ASN A 1 92 ? -8.166 -19.974 -16.135 1.00 35.41 92 ASN A O 1
ATOM 786 N N . HIS A 1 93 ? -10.358 -20.246 -15.712 1.00 38.59 93 HIS A N 1
ATOM 787 C CA . HIS A 1 93 ? -10.411 -21.708 -15.725 1.00 38.59 93 HIS A CA 1
ATOM 788 C C . HIS A 1 93 ? -11.444 -22.138 -16.775 1.00 38.59 93 HIS A C 1
ATOM 790 O O . HIS A 1 93 ? -12.648 -22.045 -16.542 1.00 38.59 93 HIS A O 1
ATOM 796 N N . SER A 1 94 ? -10.941 -22.556 -17.934 1.00 39.03 94 SER A N 1
ATOM 797 C CA . SER A 1 94 ? -11.569 -23.501 -18.860 1.00 39.03 94 SER A CA 1
ATOM 798 C C . SER A 1 94 ? -10.509 -24.532 -19.197 1.00 39.03 94 SER A C 1
ATOM 800 O O . SER A 1 94 ? -9.420 -24.063 -19.605 1.00 39.03 94 SER A O 1
#

Organism: Malawimonas jakobiformis (NCBI:txid136089)

Radius of gyration: 15.06 Å; Cα contacts (8 Å, |Δi|>4): 85; chains: 1; bounding box: 35×32×39 Å

Mean predicted aligned error: 10.87 Å

pLDDT: mean 70.53, std 14.45, range [35.41, 87.25]

Secondary structure (DSSP, 8-state):
-PPPEEEEEEE-SS-EEEEEEETTEEEEEEETTSHHHHHHHHHHHHTT-TTS--HHHHHHHHHHHHHHHTT----EE-HHHHHHHHHHHSS---

Foldseek 3Di:
DDWAWEWDWDDDPPKIWIFIATPNHTDDIDMCPPPVNVVVVVVCVVVVPPVSPDSPVVSVVVVVVSCVVVVNPDYDYDVVNVVVCVVVVPPDDD

Nearest PDB structures (foldseek):
  5eox-assembly1_B  TM=3.266E-01  e=1.244E-01  Pseudomonas aeruginosa PAO1
  7x55-assembly1_A  TM=3.529E-01  e=1.507E-01  Clostridium botulinum
  2ych-assembly1_A  TM=3.685E-01  e=2.856E-01  Thermus thermophilus HB27
  5eoy-assembly1_A  TM=3.074E-01  e=1.326E-01  Pseudomonas aeruginosa PAO1
  3hrg-assembly1_A  TM=3.202E-01  e=3.045E-01  Bacteroides thetaiotaomicron VPI-5482

Sequence (94 aa):
MDKLVFLNIQKSNKYLYISILKNNTNIITISSNKKYFQTVYSINKYLKNKSFNNINNIIFSYMKEKMLESGIKYLFLNKKLINLYKNSFYRNHS